Protein AF-A0ABD5YI04-F1 (afdb_monomer)

Radius of gyration: 13.5 Å; Cα contacts (8 Å, |Δi|>4): 78; chains: 1; bounding box: 25×26×32 Å

Nearest PDB structures (foldseek):
  8apo-assembly1_Xc  TM=5.248E-01  e=4.682E-01  Polytomella magna
  8pkd-assembly1_D  TM=3.433E-01  e=2.048E+00  Orrella dioscoreae
  3aj2-assembly1_A-2  TM=2.730E-01  e=8.340E-01  Komagataeibacter xylinus
  7zzy-assembly1_E  TM=2.839E-01  e=2.183E+00  Novacetimonas hansenii ATCC 23769

Organism: NCBI:txid2934937

Secondary structure (DSSP, 8-state):
-HHHHHHHHHHHHHTTT--------S-TTSHHHHHHGGGSSEEEEEEEETTEEEEEEEETT-S-PPPPEETT-

pLDDT: mean 89.95, std 8.18, range [57.22, 97.81]

Mean predicted aligned error: 4.25 Å

InterPro domains:
  IPR055927 Protein of unknown function DUF7504 [PF24336] (4-46)

Foldseek 3Di:
DVLVVLLVVLVVQVVVVHDDDDDDPDACPDPVVVSCLVSDQKDWGWDQDPNFIWIKIDGSPDPDIHDIDGPVD

Solvent-accessible surface area (backbone atoms only — not comparable to full-atom values): 4683 Å² total; per-residue (Å²): 118,71,70,58,55,56,52,50,50,40,54,56,28,59,77,64,77,54,85,86,86,85,90,71,103,63,60,80,86,34,72,70,41,61,71,47,48,87,62,43,76,60,46,80,47,74,50,72,56,97,89,40,56,30,35,29,45,35,40,70,93,43,99,65,58,55,69,80,39,62,71,86,113

Sequence (73 aa):
MPLRLVRYTALATRRRNGMMHVHLPVARDSELASLFEPLVDAVVELRVADGTPQQRWHLTDAAIPSDWTSLNE

Structure (mmCIF, N/CA/C/O backbone):
data_AF-A0ABD5YI04-F1
#
_entry.id   AF-A0ABD5YI04-F1
#
loop_
_atom_site.group_PDB
_atom_site.id
_atom_site.type_symbol
_atom_site.label_atom_id
_atom_site.label_alt_id
_atom_site.label_comp_id
_atom_site.label_asym_id
_atom_site.label_entity_id
_atom_site.label_seq_id
_atom_site.pdbx_PDB_ins_code
_atom_site.Cartn_x
_atom_site.Cartn_y
_atom_site.Cartn_z
_atom_site.occupancy
_atom_site.B_iso_or_equiv
_atom_site.auth_seq_id
_atom_site.auth_comp_id
_atom_site.auth_asym_id
_atom_site.auth_atom_id
_atom_site.pdbx_PDB_model_num
ATOM 1 N N . MET A 1 1 ? -9.779 11.600 -15.095 1.00 57.22 1 MET A N 1
ATOM 2 C CA . MET A 1 1 ? -9.018 12.764 -14.580 1.00 57.22 1 MET A CA 1
ATOM 3 C C . MET A 1 1 ? -8.075 12.420 -13.413 1.00 57.22 1 MET A C 1
ATOM 5 O O . MET A 1 1 ? -6.891 12.689 -13.583 1.00 57.22 1 MET A O 1
ATOM 9 N N . PRO A 1 2 ? -8.490 11.773 -12.301 1.00 61.28 2 PRO A N 1
ATOM 10 C CA . PRO A 1 2 ? -7.617 11.578 -11.124 1.00 61.28 2 PRO A CA 1
ATOM 11 C C . PRO A 1 2 ? -6.405 10.658 -11.367 1.00 61.28 2 PRO A C 1
ATOM 13 O O . PRO A 1 2 ? -5.310 10.946 -10.891 1.00 61.28 2 PRO A O 1
ATOM 16 N N . LEU A 1 3 ? -6.557 9.624 -12.205 1.00 69.00 3 LEU A N 1
ATOM 17 C CA . LEU A 1 3 ? -5.468 8.699 -12.564 1.00 69.00 3 LEU A CA 1
ATOM 18 C C . LEU A 1 3 ? -4.249 9.408 -13.192 1.00 69.00 3 LEU A C 1
ATOM 20 O O . LEU A 1 3 ? -3.110 8.985 -13.008 1.00 69.00 3 LEU A O 1
ATOM 24 N N . ARG A 1 4 ? -4.473 10.508 -13.930 1.00 77.75 4 ARG A N 1
ATOM 25 C CA . ARG A 1 4 ? -3.393 11.241 -14.614 1.00 77.75 4 ARG A CA 1
ATOM 26 C C . ARG A 1 4 ? -2.518 12.025 -13.641 1.00 77.75 4 ARG A C 1
ATOM 28 O O . ARG A 1 4 ? -1.310 12.076 -13.849 1.00 77.75 4 ARG A O 1
ATOM 35 N N . LEU A 1 5 ? -3.116 12.604 -12.598 1.00 82.69 5 LEU A N 1
ATOM 36 C CA . LEU A 1 5 ? -2.387 13.348 -11.572 1.00 82.69 5 LEU A CA 1
ATOM 37 C C . LEU A 1 5 ? -1.451 12.416 -10.805 1.00 82.69 5 LEU A C 1
ATOM 39 O O . LEU A 1 5 ? -0.255 12.668 -10.755 1.00 82.69 5 LEU A O 1
ATOM 43 N N . VAL A 1 6 ? -1.977 11.305 -10.285 1.00 80.62 6 VAL A N 1
ATOM 44 C CA . VAL A 1 6 ? -1.180 10.345 -9.507 1.00 80.62 6 VAL A CA 1
ATOM 45 C C . VAL A 1 6 ? -0.044 9.759 -10.349 1.00 80.62 6 VAL A C 1
ATOM 47 O O . VAL A 1 6 ? 1.091 9.698 -9.883 1.00 80.62 6 VAL A O 1
ATOM 50 N N . ARG A 1 7 ? -0.297 9.430 -11.624 1.00 85.19 7 ARG A N 1
ATOM 51 C CA . ARG A 1 7 ? 0.760 8.989 -12.546 1.00 85.19 7 ARG A CA 1
ATOM 52 C C . ARG A 1 7 ? 1.836 10.051 -12.765 1.00 85.19 7 ARG A C 1
ATOM 54 O O . ARG A 1 7 ? 3.019 9.723 -12.775 1.00 85.19 7 ARG A O 1
ATOM 61 N N . TYR A 1 8 ? 1.449 11.311 -12.955 1.00 90.69 8 TYR A N 1
ATOM 62 C CA . TYR A 1 8 ? 2.412 12.400 -13.112 1.00 90.69 8 TYR A CA 1
ATOM 63 C C . TYR A 1 8 ? 3.260 12.586 -11.848 1.00 90.69 8 TYR A C 1
ATOM 65 O O . TYR A 1 8 ? 4.482 12.698 -11.947 1.00 90.69 8 TYR A O 1
ATOM 73 N N . THR A 1 9 ? 2.633 12.551 -10.671 1.00 90.38 9 THR A N 1
ATOM 74 C CA . THR A 1 9 ? 3.324 12.654 -9.382 1.00 90.38 9 THR A CA 1
ATOM 75 C C . THR A 1 9 ? 4.309 11.505 -9.188 1.00 90.38 9 THR A C 1
ATOM 77 O O . THR A 1 9 ? 5.472 11.768 -8.904 1.00 90.38 9 THR A O 1
ATOM 80 N N . ALA A 1 10 ? 3.907 10.256 -9.445 1.00 90.56 10 ALA A N 1
ATOM 81 C CA . ALA A 1 10 ? 4.791 9.092 -9.351 1.00 90.56 10 ALA A CA 1
ATOM 82 C C . ALA A 1 10 ? 6.048 9.243 -10.230 1.00 90.56 10 ALA A C 1
ATOM 84 O O . ALA A 1 10 ? 7.177 9.074 -9.764 1.00 90.56 10 ALA A O 1
ATOM 85 N N . LEU A 1 11 ? 5.873 9.662 -11.490 1.00 91.44 11 LEU A N 1
ATOM 86 C CA . LEU A 1 11 ? 6.991 9.909 -12.407 1.00 91.44 11 LEU A CA 1
ATOM 87 C C . LEU A 1 11 ? 7.889 11.066 -11.941 1.00 91.44 11 LEU A C 1
ATOM 89 O O . LEU A 1 11 ? 9.114 10.980 -12.042 1.00 91.44 11 LEU A O 1
ATOM 93 N N . ALA A 1 12 ? 7.300 12.155 -11.444 1.00 93.75 12 ALA A N 1
ATOM 94 C CA . ALA A 1 12 ? 8.041 13.315 -10.956 1.00 93.75 12 ALA A CA 1
ATOM 95 C C . ALA A 1 12 ? 8.855 13.003 -9.690 1.00 93.75 12 ALA A C 1
ATOM 97 O O . ALA A 1 12 ? 9.974 13.511 -9.562 1.00 93.75 12 ALA A O 1
ATOM 98 N N . THR A 1 13 ? 8.309 12.168 -8.803 1.00 94.69 13 THR A N 1
ATOM 99 C CA . THR A 1 13 ? 8.960 11.650 -7.595 1.00 94.69 13 THR A CA 1
ATOM 100 C C . THR A 1 13 ? 10.144 10.766 -7.962 1.00 94.69 13 THR A C 1
ATOM 102 O O . THR A 1 13 ? 11.265 11.047 -7.536 1.00 94.69 13 THR A O 1
ATOM 105 N N . ARG A 1 14 ? 9.939 9.773 -8.839 1.00 92.44 14 ARG A N 1
ATOM 106 C CA . ARG A 1 14 ? 11.006 8.870 -9.297 1.00 92.44 14 ARG A CA 1
ATOM 107 C C . ARG A 1 14 ? 12.166 9.627 -9.946 1.00 92.44 14 ARG A C 1
ATOM 109 O O . ARG A 1 14 ? 13.320 9.356 -9.645 1.00 92.44 14 ARG A 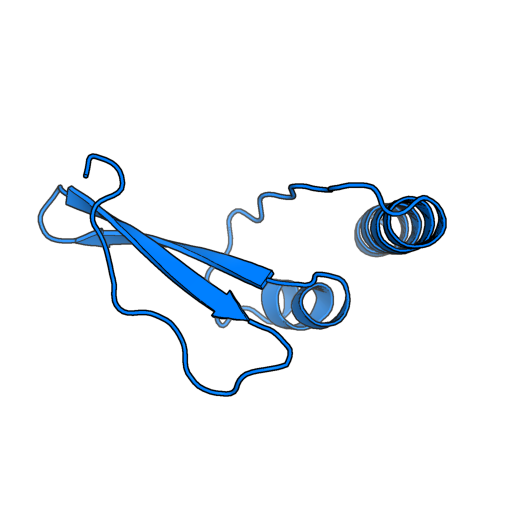O 1
ATOM 116 N N . ARG A 1 15 ? 11.881 10.639 -10.775 1.00 95.50 15 ARG A N 1
ATOM 117 C CA . ARG A 1 15 ? 12.915 11.492 -11.404 1.00 95.50 15 ARG A CA 1
ATOM 118 C C . ARG A 1 15 ? 13.777 12.277 -10.413 1.00 95.50 15 ARG A C 1
ATOM 120 O O . ARG A 1 15 ? 14.832 12.764 -10.802 1.00 95.50 15 ARG A O 1
ATOM 127 N N . ARG A 1 16 ? 13.315 12.454 -9.175 1.00 96.81 16 ARG A N 1
ATOM 128 C CA . ARG A 1 16 ? 14.010 13.204 -8.120 1.00 96.81 16 ARG A CA 1
ATOM 129 C C . ARG A 1 16 ? 14.558 12.303 -7.017 1.00 96.81 16 ARG A C 1
ATOM 131 O O . ARG A 1 16 ? 15.023 12.837 -6.018 1.00 96.81 16 ARG A O 1
ATOM 138 N N . ASN A 1 17 ? 14.482 10.977 -7.173 1.00 93.06 17 ASN A N 1
ATOM 139 C CA . ASN A 1 17 ? 14.751 10.018 -6.095 1.00 93.06 17 ASN A CA 1
ATOM 140 C C . ASN A 1 17 ? 13.975 10.371 -4.808 1.00 93.06 17 ASN A C 1
ATOM 142 O O . ASN A 1 17 ? 14.502 10.276 -3.704 1.00 93.06 17 ASN A O 1
ATOM 146 N N . GLY A 1 18 ? 12.746 10.873 -4.967 1.00 92.56 18 GLY A N 1
ATOM 147 C CA . GLY A 1 18 ? 11.885 11.269 -3.855 1.00 92.56 18 GLY A CA 1
ATOM 148 C C . GLY A 1 18 ? 11.035 10.112 -3.331 1.00 92.56 18 GLY A C 1
ATOM 149 O O . GLY A 1 18 ? 11.038 9.018 -3.887 1.00 92.56 18 GLY A O 1
ATOM 150 N N . MET A 1 19 ? 10.238 10.398 -2.301 1.00 93.81 19 MET A N 1
ATOM 151 C CA . MET A 1 19 ? 9.247 9.481 -1.733 1.00 93.81 19 MET A CA 1
ATOM 152 C C . MET A 1 19 ? 7.832 10.034 -1.941 1.00 93.81 19 MET A C 1
ATOM 154 O O . MET A 1 19 ? 7.608 11.240 -1.834 1.00 93.81 19 MET A O 1
ATOM 158 N N . MET A 1 20 ? 6.873 9.154 -2.228 1.00 90.12 20 MET A N 1
ATOM 159 C CA . MET A 1 20 ? 5.452 9.485 -2.333 1.00 90.12 20 MET A CA 1
ATOM 160 C C . MET A 1 20 ? 4.636 8.482 -1.520 1.00 90.12 20 MET A C 1
ATOM 162 O O . MET A 1 20 ? 4.886 7.284 -1.591 1.00 90.12 20 MET A O 1
ATOM 166 N N . HIS A 1 21 ? 3.628 8.978 -0.805 1.00 91.88 21 HIS A N 1
ATOM 167 C CA . HIS A 1 21 ? 2.634 8.166 -0.113 1.00 91.88 21 HIS A CA 1
ATOM 168 C C . HIS A 1 21 ? 1.246 8.524 -0.654 1.00 91.88 21 HIS A C 1
ATOM 170 O O . HIS A 1 21 ? 0.886 9.701 -0.702 1.00 91.88 21 HIS A O 1
ATOM 176 N N . VAL A 1 22 ? 0.470 7.523 -1.073 1.00 89.44 22 VAL A N 1
ATOM 177 C CA . VAL A 1 22 ? -0.899 7.696 -1.578 1.00 89.44 22 VAL A CA 1
ATOM 178 C C . VAL A 1 22 ? -1.804 6.698 -0.876 1.00 89.44 22 VAL A C 1
ATOM 180 O O . VAL A 1 22 ? -1.491 5.514 -0.823 1.00 89.44 22 VAL A O 1
ATOM 183 N N . HIS A 1 23 ? -2.938 7.178 -0.373 1.00 91.88 23 HIS A N 1
ATOM 184 C CA . HIS A 1 23 ? -3.961 6.339 0.235 1.00 91.88 23 HIS A CA 1
ATOM 185 C C . HIS A 1 23 ? -5.126 6.137 -0.738 1.00 91.88 23 HIS A C 1
ATOM 187 O O . HIS A 1 23 ? -5.667 7.107 -1.277 1.00 91.88 23 HIS A O 1
ATOM 193 N N . LEU A 1 24 ? -5.527 4.883 -0.941 1.00 90.81 24 LEU A N 1
ATOM 194 C CA . LEU A 1 24 ? -6.689 4.515 -1.743 1.00 90.81 24 LEU A CA 1
ATOM 195 C C . LEU A 1 24 ? -7.711 3.824 -0.826 1.00 90.81 24 LEU A C 1
ATOM 197 O O . LEU A 1 24 ? -7.405 2.758 -0.300 1.00 90.81 24 LEU A O 1
ATOM 201 N N . PRO A 1 25 ? -8.916 4.388 -0.621 1.00 92.75 25 PRO A N 1
ATOM 202 C CA . PRO A 1 25 ? -9.936 3.799 0.248 1.00 92.75 25 PRO A CA 1
ATOM 203 C C . PRO A 1 25 ? -10.704 2.682 -0.481 1.00 92.75 25 PRO A C 1
ATOM 205 O O . PRO A 1 25 ? -11.924 2.730 -0.614 1.00 92.75 25 PRO A O 1
ATOM 208 N N . VAL A 1 26 ? -9.976 1.710 -1.027 1.00 93.38 26 VAL A N 1
ATOM 209 C CA . VAL A 1 26 ? -10.502 0.580 -1.803 1.00 93.38 26 VAL A CA 1
ATOM 210 C C . VAL A 1 26 ? -9.795 -0.702 -1.382 1.00 93.38 26 VAL A C 1
ATOM 212 O O . VAL A 1 26 ? -8.690 -0.661 -0.843 1.00 93.38 26 VAL A O 1
ATOM 215 N N . ALA A 1 27 ? -10.422 -1.846 -1.645 1.00 93.50 27 ALA A N 1
ATOM 216 C CA . ALA A 1 27 ? -9.799 -3.139 -1.400 1.00 93.50 27 ALA A CA 1
ATOM 217 C C . ALA A 1 27 ? -8.559 -3.346 -2.290 1.00 93.50 27 ALA A C 1
ATOM 219 O O . ALA A 1 27 ? -8.464 -2.811 -3.402 1.00 93.50 27 ALA A O 1
ATOM 220 N N . ARG A 1 28 ? -7.609 -4.147 -1.799 1.00 92.19 28 ARG A N 1
ATOM 221 C CA . ARG A 1 28 ? -6.338 -4.455 -2.474 1.00 92.19 28 ARG A CA 1
ATOM 222 C C . ARG A 1 28 ? -6.515 -5.120 -3.842 1.00 92.19 28 ARG A C 1
ATOM 224 O O . ARG A 1 28 ? -5.686 -4.912 -4.725 1.00 92.19 28 ARG A O 1
ATOM 231 N N . ASP A 1 29 ? -7.565 -5.915 -3.994 1.00 92.56 29 ASP A N 1
ATOM 232 C CA . ASP A 1 29 ? -7.941 -6.641 -5.210 1.00 92.56 29 ASP A CA 1
ATOM 233 C C . ASP A 1 29 ? -8.831 -5.818 -6.156 1.00 92.56 29 ASP A C 1
ATOM 235 O O . ASP A 1 29 ? -9.246 -6.305 -7.206 1.00 92.56 29 ASP A O 1
ATOM 239 N N . SER A 1 30 ? -9.117 -4.557 -5.815 1.00 94.88 30 SER A N 1
ATOM 240 C CA . SER A 1 30 ? -9.861 -3.672 -6.705 1.00 94.88 30 SER A CA 1
ATOM 241 C C . SER A 1 30 ? -9.064 -3.337 -7.968 1.00 94.88 30 SER A C 1
ATOM 243 O O . SER A 1 30 ? -7.851 -3.121 -7.929 1.00 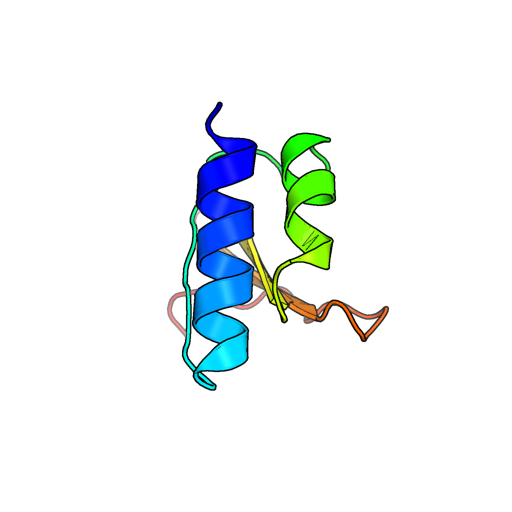94.88 30 SER A O 1
ATOM 245 N N . GLU A 1 31 ? -9.774 -3.172 -9.086 1.00 92.81 31 GLU A N 1
ATOM 246 C CA . GLU A 1 31 ? -9.187 -2.736 -10.361 1.00 92.81 31 GLU A CA 1
ATOM 247 C C . GLU A 1 31 ? -8.390 -1.427 -10.212 1.00 92.81 31 GLU A C 1
ATOM 249 O O . GLU A 1 31 ? -7.328 -1.252 -10.810 1.00 92.81 31 GLU A O 1
ATOM 254 N N . LEU A 1 32 ? -8.868 -0.513 -9.360 1.00 89.88 32 LEU A N 1
ATOM 255 C CA . LEU A 1 32 ? -8.190 0.750 -9.087 1.00 89.88 32 LEU A CA 1
ATOM 256 C C . LEU A 1 32 ? -6.824 0.540 -8.421 1.00 89.88 32 LEU A C 1
ATOM 258 O O . LEU A 1 32 ? -5.866 1.211 -8.802 1.00 89.88 32 LEU A O 1
ATOM 262 N N . ALA A 1 33 ? -6.720 -0.376 -7.455 1.00 91.19 33 ALA A N 1
ATOM 263 C CA . ALA A 1 33 ? -5.449 -0.705 -6.817 1.00 91.19 33 ALA A CA 1
ATOM 264 C C . ALA A 1 33 ? -4.467 -1.312 -7.833 1.00 91.19 33 ALA A C 1
ATOM 266 O O . ALA A 1 33 ? -3.330 -0.847 -7.927 1.00 91.19 33 ALA A O 1
ATOM 267 N N . SER A 1 34 ? -4.925 -2.252 -8.668 1.00 90.12 34 SER A N 1
ATOM 268 C CA . SER A 1 34 ? -4.105 -2.862 -9.727 1.00 90.12 34 SER A CA 1
ATOM 269 C C . SER A 1 34 ? -3.611 -1.856 -10.774 1.00 90.12 34 SER A C 1
ATOM 271 O O . SER A 1 34 ? -2.508 -2.002 -11.293 1.00 90.12 34 SER A O 1
ATOM 273 N N . LEU A 1 35 ? -4.384 -0.806 -11.077 1.00 89.69 35 LEU A N 1
ATOM 274 C CA . LEU A 1 35 ? -3.961 0.267 -11.987 1.00 89.69 35 LEU A CA 1
ATOM 275 C C . LEU A 1 35 ? -2.815 1.123 -11.422 1.00 89.69 35 LEU A C 1
ATOM 277 O O . LEU A 1 35 ? -2.025 1.673 -12.194 1.00 89.69 35 LEU A O 1
ATOM 281 N N . PHE A 1 36 ? -2.740 1.276 -10.098 1.00 88.69 36 PHE A N 1
ATOM 282 C CA . PHE A 1 36 ? -1.726 2.098 -9.432 1.00 88.69 36 PHE A CA 1
ATOM 283 C C . PHE A 1 36 ? -0.491 1.324 -8.992 1.00 88.69 36 PHE A C 1
ATOM 285 O O . PHE A 1 36 ? 0.584 1.917 -8.930 1.00 88.69 36 PHE A O 1
ATOM 292 N N . GLU A 1 37 ? -0.635 0.030 -8.720 1.00 90.31 37 GLU A N 1
ATOM 293 C CA . GLU A 1 37 ? 0.439 -0.847 -8.256 1.00 90.31 37 GLU A CA 1
ATOM 294 C C . GLU A 1 37 ? 1.733 -0.719 -9.092 1.00 90.31 37 GLU A C 1
ATOM 296 O O . GLU A 1 37 ? 2.770 -0.460 -8.491 1.00 90.31 37 GLU A O 1
ATOM 301 N N 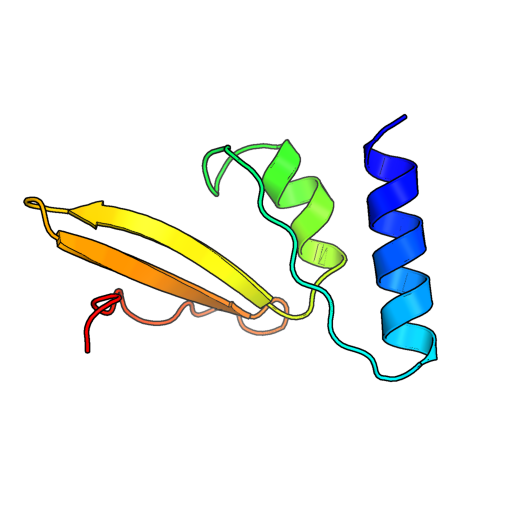. PRO A 1 38 ? 1.723 -0.701 -10.444 1.00 89.62 38 PRO A N 1
ATOM 302 C CA . PRO A 1 38 ? 2.953 -0.559 -11.238 1.00 89.62 38 PRO A CA 1
ATOM 303 C C . PRO A 1 38 ? 3.669 0.800 -11.127 1.00 89.62 38 PRO A C 1
ATOM 305 O O . PRO A 1 38 ? 4.728 0.988 -11.724 1.00 89.62 38 PRO A O 1
ATOM 308 N N . LEU A 1 39 ? 3.069 1.795 -10.467 1.00 89.69 39 LEU A N 1
ATOM 309 C CA . LEU A 1 39 ? 3.608 3.156 -10.355 1.00 89.69 39 LEU A CA 1
ATOM 310 C C . LEU A 1 39 ? 4.346 3.412 -9.038 1.00 89.69 39 LEU A C 1
ATOM 312 O O . LEU A 1 39 ? 4.906 4.497 -8.868 1.00 89.69 39 LEU A O 1
ATOM 316 N N . VAL A 1 40 ? 4.321 2.455 -8.114 1.00 90.31 40 VAL A N 1
ATOM 317 C CA . VAL A 1 40 ? 4.913 2.563 -6.779 1.00 90.31 40 VAL A CA 1
ATOM 318 C C . VAL A 1 40 ? 5.897 1.424 -6.546 1.00 90.31 40 VAL A C 1
ATOM 320 O O . VAL A 1 40 ? 5.798 0.363 -7.156 1.00 90.31 40 VAL A O 1
ATOM 323 N N . ASP A 1 41 ? 6.860 1.637 -5.655 1.00 91.81 41 ASP A N 1
ATOM 324 C CA . ASP A 1 41 ? 7.847 0.603 -5.329 1.00 91.81 41 ASP A CA 1
ATOM 325 C C . ASP A 1 41 ? 7.279 -0.430 -4.323 1.00 91.81 41 ASP A C 1
ATOM 327 O O . ASP A 1 41 ? 7.764 -1.557 -4.229 1.00 91.81 41 ASP A O 1
ATOM 331 N N . ALA A 1 42 ? 6.224 -0.067 -3.579 1.00 93.50 42 ALA A N 1
ATOM 332 C CA . ALA A 1 42 ? 5.540 -0.947 -2.634 1.00 93.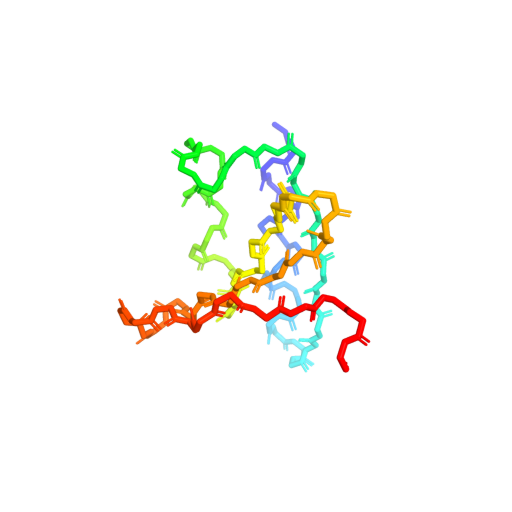50 42 ALA A CA 1
ATOM 333 C C . ALA A 1 42 ? 4.071 -0.547 -2.407 1.00 93.50 42 ALA A C 1
ATOM 335 O O . ALA A 1 42 ? 3.712 0.630 -2.491 1.00 93.50 42 ALA A O 1
ATOM 336 N N . VAL A 1 43 ? 3.241 -1.528 -2.046 1.00 94.25 43 VAL A N 1
ATOM 337 C CA . VAL A 1 43 ? 1.856 -1.351 -1.586 1.00 94.25 43 VAL A CA 1
ATOM 338 C C . VAL A 1 43 ? 1.752 -1.785 -0.125 1.00 94.25 43 VAL A C 1
ATOM 340 O O . VAL A 1 43 ? 2.148 -2.896 0.224 1.00 94.25 43 VAL A O 1
ATOM 343 N N . VAL A 1 44 ? 1.177 -0.923 0.717 1.00 95.56 44 VAL A N 1
ATOM 344 C CA . VAL A 1 44 ? 0.820 -1.253 2.103 1.00 95.56 44 VAL A CA 1
ATOM 345 C C . VAL A 1 44 ? -0.672 -1.5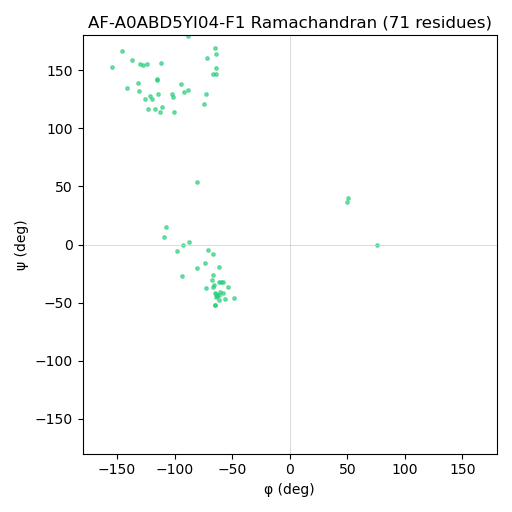50 2.156 1.00 95.56 44 VAL A C 1
ATOM 347 O O . VAL A 1 44 ? -1.502 -0.676 1.912 1.00 95.56 44 VAL A O 1
ATOM 350 N N . GLU A 1 45 ? -1.012 -2.797 2.453 1.00 96.31 45 GLU A N 1
ATOM 351 C CA . GLU A 1 45 ? -2.384 -3.233 2.668 1.00 96.31 45 GLU A CA 1
ATOM 352 C C . GLU A 1 45 ? -2.723 -3.138 4.151 1.00 96.31 45 GLU A C 1
ATOM 354 O O . GLU A 1 45 ? -1.963 -3.615 4.993 1.00 96.31 45 GLU A O 1
ATOM 359 N N . LEU A 1 46 ? -3.866 -2.533 4.466 1.00 96.31 46 LEU A N 1
ATOM 360 C CA . LEU A 1 46 ? -4.333 -2.337 5.832 1.00 96.31 46 LEU A CA 1
ATOM 361 C C . LEU A 1 46 ? -5.615 -3.128 6.063 1.00 96.31 46 LEU A C 1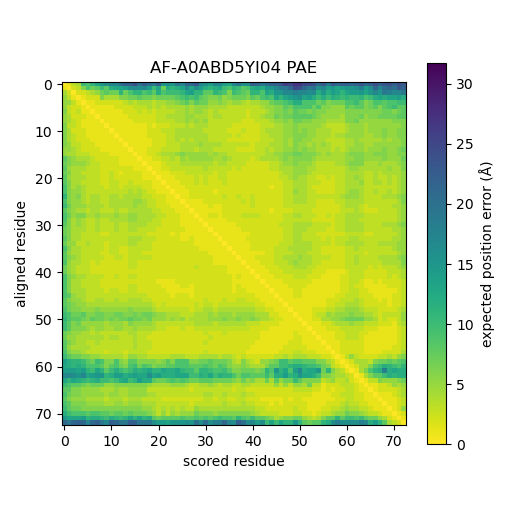
ATOM 363 O O . LEU A 1 46 ? -6.492 -3.176 5.200 1.00 96.31 46 LEU A O 1
ATOM 367 N N . ARG A 1 47 ? -5.746 -3.707 7.255 1.00 95.31 47 ARG A N 1
ATOM 368 C CA . ARG A 1 47 ? -6.994 -4.329 7.707 1.00 95.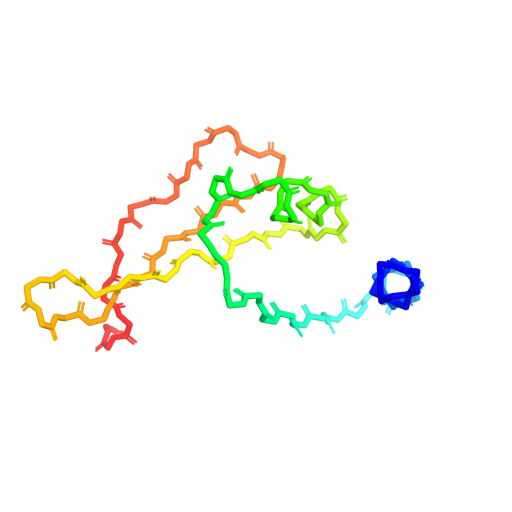31 47 ARG A CA 1
ATOM 369 C C . ARG A 1 47 ? -7.186 -4.150 9.204 1.00 95.31 47 ARG A C 1
ATOM 371 O O . ARG A 1 47 ? -6.242 -3.852 9.930 1.00 95.31 47 ARG A O 1
ATOM 378 N N . VAL A 1 48 ? -8.402 -4.418 9.663 1.00 95.94 48 VAL A N 1
ATOM 379 C CA . VAL A 1 48 ? -8.690 -4.666 11.077 1.00 95.94 48 VAL A CA 1
ATOM 380 C C . VAL A 1 48 ? -9.068 -6.137 11.210 1.00 95.94 48 VAL A C 1
ATOM 382 O O . VAL A 1 48 ? -10.039 -6.573 10.596 1.00 95.94 48 VAL A O 1
ATOM 385 N N . ALA A 1 49 ? -8.294 -6.898 11.980 1.00 95.44 49 ALA A N 1
ATOM 386 C CA . ALA A 1 49 ? -8.573 -8.297 12.300 1.00 95.44 49 ALA A CA 1
ATOM 387 C C . ALA A 1 49 ? -8.726 -8.426 13.817 1.00 95.44 49 ALA A C 1
ATOM 389 O O . ALA A 1 49 ? -7.859 -7.967 14.557 1.00 95.44 49 ALA A O 1
ATOM 390 N N . ASP A 1 50 ? -9.852 -8.977 14.275 1.00 94.62 50 ASP A N 1
ATOM 391 C CA . ASP A 1 50 ? -10.170 -9.139 15.703 1.00 94.62 50 ASP A CA 1
ATOM 392 C C . ASP A 1 50 ? -9.993 -7.844 16.524 1.00 94.62 50 ASP A C 1
ATOM 394 O O . ASP A 1 50 ? -9.461 -7.836 17.631 1.00 94.62 50 ASP A O 1
ATOM 398 N N . GLY A 1 51 ? -10.396 -6.708 15.943 1.00 95.31 51 GLY A N 1
ATOM 399 C CA . GLY A 1 51 ? -10.264 -5.381 16.558 1.00 95.31 51 GLY A CA 1
ATOM 400 C C . GLY A 1 51 ? -8.849 -4.792 16.542 1.00 95.31 51 GLY A C 1
ATOM 401 O O . GLY A 1 51 ? -8.663 -3.663 16.991 1.00 95.31 51 GLY A O 1
ATOM 402 N N . THR A 1 52 ? -7.865 -5.502 15.989 1.00 95.25 52 THR A N 1
ATOM 403 C CA . THR A 1 52 ? -6.472 -5.049 15.908 1.00 95.25 52 THR A CA 1
ATOM 404 C C . THR A 1 52 ? -6.149 -4.530 14.504 1.00 95.25 52 THR A C 1
ATOM 406 O O . THR A 1 52 ? -6.370 -5.250 13.523 1.00 95.25 52 THR A O 1
ATOM 409 N N . PRO A 1 53 ? -5.618 -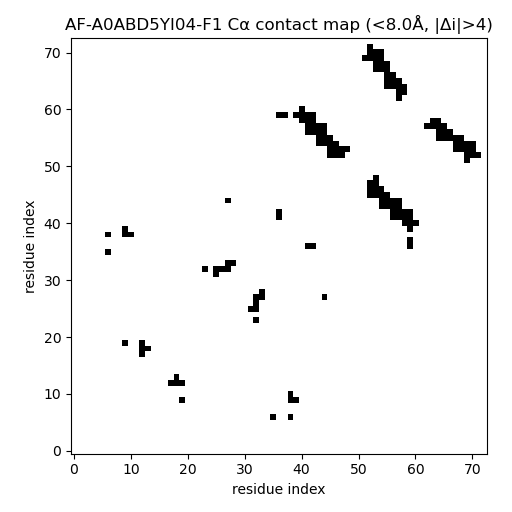3.301 14.363 1.00 96.81 53 PRO A N 1
ATOM 410 C CA . PRO A 1 53 ? -5.153 -2.797 13.079 1.00 96.81 53 PRO A CA 1
ATOM 411 C C . PRO A 1 53 ? -3.852 -3.495 12.670 1.00 96.81 53 PRO A C 1
ATOM 413 O O . PRO A 1 53 ? -2.898 -3.573 13.445 1.00 96.81 53 PRO A O 1
ATOM 416 N N . GLN A 1 54 ? -3.819 -3.997 11.441 1.00 97.81 54 GLN A N 1
ATOM 417 C CA . GLN A 1 54 ? -2.691 -4.738 10.888 1.00 97.81 54 GLN A CA 1
ATOM 418 C C . GLN A 1 54 ? -2.286 -4.191 9.522 1.00 97.81 54 GLN A C 1
ATOM 420 O O . GLN A 1 54 ? -3.116 -3.630 8.798 1.00 97.81 54 GLN A O 1
ATOM 425 N N . GLN A 1 55 ? -1.025 -4.417 9.156 1.00 96.88 55 GLN A N 1
ATOM 426 C CA . GLN A 1 55 ? -0.478 -4.089 7.844 1.00 96.8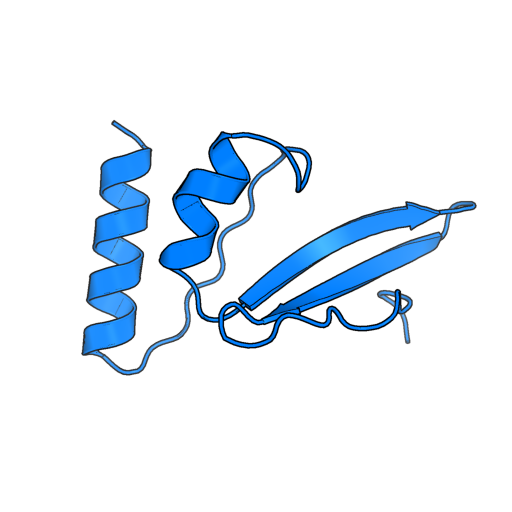8 55 GLN A CA 1
ATOM 427 C C . GLN A 1 55 ? 0.208 -5.282 7.182 1.00 96.88 55 GLN A C 1
ATOM 429 O O . GLN A 1 55 ? 0.718 -6.171 7.861 1.00 96.88 55 GLN A O 1
ATOM 434 N N . ARG A 1 56 ? 0.261 -5.263 5.851 1.00 96.31 56 ARG A N 1
ATOM 435 C CA . ARG A 1 56 ? 1.043 -6.187 5.030 1.00 96.31 56 ARG A CA 1
ATOM 436 C C . ARG A 1 56 ? 1.664 -5.447 3.854 1.00 96.31 56 ARG A C 1
ATOM 438 O O . ARG A 1 56 ? 0.987 -4.683 3.170 1.00 96.31 56 ARG A O 1
ATOM 445 N N . TRP A 1 57 ? 2.940 -5.699 3.606 1.00 95.69 57 TRP A N 1
ATOM 446 C CA . TRP A 1 57 ? 3.692 -5.104 2.510 1.00 95.69 57 TRP A CA 1
ATOM 447 C C . TRP A 1 57 ? 3.689 -6.017 1.289 1.00 95.69 57 TRP A C 1
ATOM 449 O O . TRP A 1 57 ? 3.890 -7.224 1.400 1.00 95.69 57 TRP A O 1
ATOM 459 N N . HIS A 1 58 ? 3.515 -5.417 0.117 1.00 93.94 58 HIS A N 1
ATOM 460 C CA . HIS A 1 58 ? 3.692 -6.057 -1.183 1.00 93.94 58 HIS A CA 1
ATOM 461 C C . HIS A 1 58 ? 4.728 -5.247 -1.959 1.00 93.94 58 HIS A C 1
ATOM 463 O O . HIS A 1 58 ? 4.495 -4.070 -2.237 1.00 93.94 58 HIS A O 1
ATOM 469 N N . LEU A 1 59 ? 5.875 -5.842 -2.278 1.00 91.62 59 LEU A N 1
ATOM 470 C CA . LEU A 1 59 ? 6.879 -5.199 -3.128 1.00 91.62 59 LEU A CA 1
ATOM 471 C C . LEU A 1 59 ? 6.562 -5.525 -4.584 1.00 91.62 59 LEU A C 1
ATOM 473 O O . LEU A 1 59 ? 6.331 -6.683 -4.911 1.00 91.62 59 LEU A O 1
ATOM 477 N N . THR A 1 60 ? 6.569 -4.532 -5.467 1.00 82.25 60 THR A N 1
ATOM 478 C CA . THR A 1 60 ? 6.168 -4.741 -6.869 1.00 82.25 60 THR A CA 1
ATOM 479 C C . THR A 1 60 ? 7.120 -5.651 -7.645 1.00 82.25 60 THR A C 1
ATOM 481 O O . THR A 1 60 ? 6.684 -6.363 -8.546 1.00 82.25 60 THR A O 1
ATOM 484 N N . ASP A 1 61 ? 8.390 -5.706 -7.236 1.00 78.31 61 ASP A N 1
ATOM 485 C CA . ASP A 1 61 ? 9.410 -6.583 -7.821 1.00 78.31 61 ASP A CA 1
ATOM 486 C C . ASP A 1 61 ? 9.542 -7.947 -7.105 1.00 78.31 61 ASP A C 1
ATOM 488 O O . ASP A 1 61 ? 10.357 -8.778 -7.510 1.00 78.31 61 ASP A O 1
ATOM 492 N N . ALA A 1 62 ? 8.757 -8.212 -6.049 1.00 77.25 62 ALA A N 1
ATOM 493 C CA . ALA A 1 62 ? 8.791 -9.481 -5.321 1.00 77.25 62 ALA A CA 1
ATOM 494 C C . ALA A 1 62 ? 7.400 -10.118 -5.239 1.00 77.25 62 ALA A C 1
ATOM 496 O O . ALA A 1 62 ? 6.455 -9.549 -4.708 1.00 77.25 62 ALA A O 1
ATOM 497 N N . ALA A 1 63 ? 7.288 -11.366 -5.692 1.00 76.50 63 ALA A N 1
ATOM 498 C CA . ALA A 1 63 ? 6.014 -12.090 -5.700 1.00 76.50 63 ALA A CA 1
ATOM 499 C C . ALA A 1 63 ? 5.506 -12.500 -4.301 1.00 76.50 63 ALA A C 1
ATOM 501 O O . ALA A 1 63 ? 4.426 -13.080 -4.192 1.00 76.50 63 ALA A O 1
ATOM 502 N N . ILE A 1 64 ? 6.282 -12.256 -3.240 1.00 85.88 64 ILE A N 1
ATOM 503 C CA . ILE A 1 64 ? 5.981 -12.720 -1.884 1.00 85.88 64 ILE A CA 1
ATOM 504 C C . ILE A 1 64 ? 5.665 -11.504 -1.006 1.00 85.88 64 ILE A C 1
ATOM 506 O O . ILE A 1 64 ? 6.559 -10.684 -0.777 1.00 85.88 64 ILE A O 1
ATOM 510 N N . PRO A 1 65 ? 4.421 -11.369 -0.512 1.00 92.12 65 PRO A N 1
ATOM 511 C CA . PRO A 1 65 ? 4.089 -10.329 0.448 1.00 92.12 65 PRO A CA 1
ATOM 512 C C . PRO A 1 65 ? 4.698 -10.640 1.818 1.00 92.12 65 PRO A C 1
ATOM 514 O O . PRO A 1 65 ? 5.002 -11.792 2.129 1.00 92.12 65 PRO A O 1
ATOM 517 N N . SER A 1 66 ? 4.830 -9.620 2.663 1.00 94.06 66 SER A N 1
ATOM 518 C CA . SER A 1 66 ? 5.162 -9.835 4.071 1.00 94.06 66 SER A CA 1
ATOM 519 C C . SER A 1 66 ? 4.041 -10.582 4.800 1.00 94.06 66 SER A C 1
ATOM 521 O O . SER A 1 66 ? 2.906 -10.687 4.320 1.00 94.06 66 SER A O 1
ATOM 523 N N . ASP A 1 67 ? 4.333 -11.017 6.022 1.00 95.75 67 ASP A N 1
ATOM 524 C CA . ASP A 1 67 ? 3.284 -11.374 6.970 1.00 95.75 67 ASP A CA 1
ATOM 525 C C . ASP A 1 67 ? 2.440 -10.148 7.346 1.00 95.75 67 ASP A C 1
ATOM 527 O O . ASP A 1 67 ? 2.824 -8.993 7.116 1.00 95.75 67 ASP A O 1
ATOM 531 N N . TRP A 1 68 ? 1.270 -10.417 7.923 1.00 97.06 68 TRP A N 1
ATOM 532 C CA . TRP A 1 68 ? 0.483 -9.394 8.597 1.00 97.06 68 TRP A CA 1
ATOM 533 C C . TRP A 1 68 ? 1.131 -9.061 9.938 1.00 97.06 68 TRP A C 1
ATOM 535 O O . TRP A 1 68 ? 1.235 -9.935 10.794 1.00 97.06 68 TRP A O 1
ATOM 545 N N . THR A 1 69 ? 1.510 -7.804 10.135 1.00 96.75 69 THR A N 1
ATOM 546 C CA . THR A 1 69 ? 2.056 -7.307 11.406 1.00 96.75 69 THR A CA 1
ATOM 547 C C . THR A 1 69 ? 1.077 -6.344 12.056 1.00 96.75 69 THR A C 1
ATOM 549 O O . THR A 1 69 ? 0.248 -5.738 11.368 1.00 96.75 69 THR A O 1
ATOM 552 N N . SER A 1 70 ? 1.157 -6.176 13.376 1.00 95.12 70 SER A N 1
ATOM 553 C CA . SER A 1 70 ? 0.393 -5.125 14.053 1.00 95.12 70 SER A CA 1
ATOM 554 C C . SER A 1 70 ? 0.872 -3.750 13.578 1.00 95.12 70 SER A C 1
ATOM 556 O O . SER A 1 70 ? 2.052 -3.566 13.286 1.00 95.12 70 SER A O 1
ATOM 558 N N . LEU A 1 71 ? -0.027 -2.765 13.503 1.00 91.81 71 LEU A N 1
ATOM 559 C CA . LEU A 1 71 ? 0.384 -1.366 13.311 1.00 91.81 71 LEU A CA 1
ATOM 560 C C . LEU A 1 71 ? 1.009 -0.750 14.574 1.00 91.81 71 LEU A C 1
ATOM 562 O O . LEU A 1 71 ? 1.641 0.297 14.481 1.00 91.81 71 LEU A O 1
ATOM 566 N N . ASN A 1 72 ? 0.819 -1.384 15.735 1.00 85.50 72 ASN A N 1
ATOM 567 C CA . ASN A 1 72 ? 1.268 -0.892 17.042 1.00 85.50 72 ASN A CA 1
ATOM 568 C C . ASN A 1 72 ? 2.466 -1.681 17.609 1.00 85.50 72 ASN A C 1
ATOM 570 O O . ASN A 1 72 ? 2.695 -1.626 18.817 1.00 85.50 72 ASN A O 1
ATOM 574 N N . GLU A 1 73 ? 3.154 -2.467 16.780 1.00 64.06 73 GLU A N 1
ATOM 575 C CA . GLU A 1 73 ? 4.400 -3.161 17.154 1.00 64.06 73 GLU A CA 1
ATOM 576 C C . GLU A 1 73 ? 5.634 -2.260 17.043 1.00 64.06 73 GLU A C 1
ATOM 578 O O . GLU A 1 73 ? 5.673 -1.403 16.129 1.00 64.06 73 GLU A O 1
#